Protein AF-A0A954IN68-F1 (afdb_monomer)

Structure (mmCIF, N/CA/C/O backbone):
data_AF-A0A954IN68-F1
#
_entry.id   AF-A0A954IN68-F1
#
loop_
_atom_site.group_PDB
_atom_site.id
_atom_site.type_symbol
_atom_site.label_atom_id
_atom_site.label_alt_id
_atom_site.label_comp_id
_atom_site.label_asym_id
_atom_site.label_entity_id
_atom_site.label_seq_id
_atom_site.pdbx_PDB_ins_code
_atom_site.Cartn_x
_atom_site.Cartn_y
_atom_site.Cartn_z
_atom_site.occupancy
_atom_site.B_iso_or_equiv
_atom_site.auth_seq_id
_atom_site.auth_comp_id
_atom_site.auth_asym_id
_atom_site.auth_atom_id
_atom_site.pdbx_PDB_model_num
ATOM 1 N N . MET A 1 1 ? 72.880 59.238 -56.830 1.00 49.41 1 MET A N 1
ATOM 2 C CA . MET A 1 1 ? 71.688 58.376 -56.980 1.00 49.41 1 MET A CA 1
ATOM 3 C C . MET A 1 1 ? 70.663 58.799 -55.934 1.00 49.41 1 MET A C 1
ATOM 5 O O . MET A 1 1 ? 71.084 58.993 -54.799 1.00 49.41 1 MET A O 1
ATOM 9 N N . PRO A 1 2 ? 69.398 59.046 -56.314 1.00 48.69 2 PRO A N 1
ATOM 10 C CA . PRO A 1 2 ? 68.380 59.654 -55.455 1.00 48.69 2 PRO A CA 1
ATOM 11 C C . PRO A 1 2 ? 67.402 58.641 -54.801 1.00 48.69 2 PRO A C 1
ATOM 13 O O . PRO A 1 2 ? 67.131 57.596 -55.377 1.00 48.69 2 PRO A O 1
ATOM 16 N N . THR A 1 3 ? 66.908 59.032 -53.611 1.00 50.28 3 THR A N 1
ATOM 17 C CA . THR A 1 3 ? 65.525 59.001 -53.044 1.00 50.28 3 THR A CA 1
ATOM 18 C C . THR A 1 3 ? 64.683 57.722 -52.853 1.00 50.28 3 THR A C 1
ATOM 20 O O . THR A 1 3 ? 64.378 57.059 -53.835 1.00 50.28 3 THR A O 1
ATOM 23 N N . HIS A 1 4 ? 64.125 57.623 -51.620 1.00 54.25 4 HIS A N 1
ATOM 24 C CA . HIS A 1 4 ? 62.759 57.174 -51.225 1.00 54.25 4 HI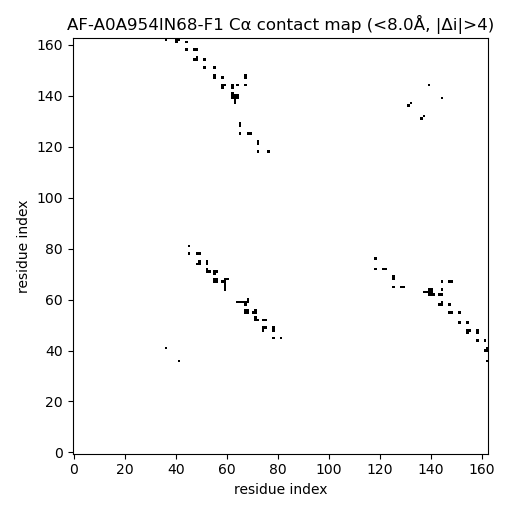S A CA 1
ATOM 25 C C . HIS A 1 4 ? 62.414 55.673 -51.462 1.00 54.25 4 HIS A C 1
ATOM 27 O O . HIS A 1 4 ? 62.896 55.078 -52.409 1.00 54.25 4 HIS A O 1
ATOM 33 N N . ASP A 1 5 ? 61.624 54.927 -50.681 1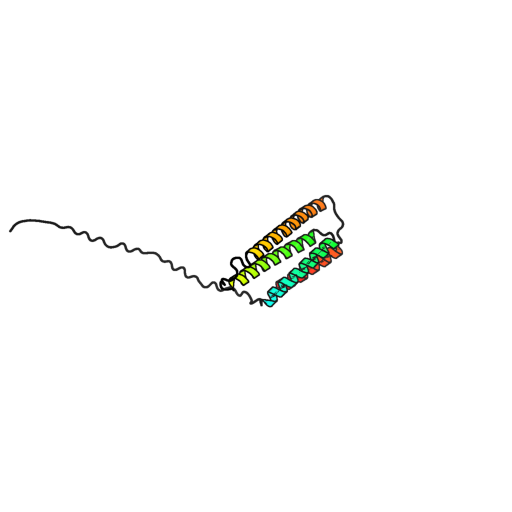.00 51.00 5 ASP A N 1
ATOM 34 C CA 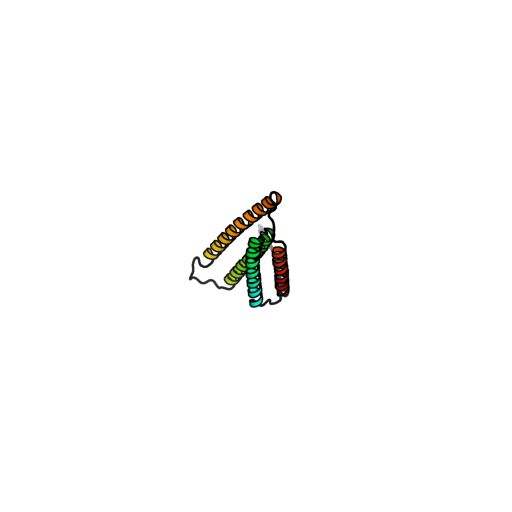. ASP A 1 5 ? 60.682 55.197 -49.591 1.00 51.00 5 ASP A CA 1
ATOM 35 C C . ASP A 1 5 ? 60.417 53.917 -48.765 1.00 51.00 5 ASP A C 1
ATOM 37 O O . ASP A 1 5 ? 60.750 52.801 -49.158 1.00 51.00 5 ASP A O 1
ATOM 41 N N . SER A 1 6 ? 59.800 54.126 -47.607 1.00 60.31 6 SER A N 1
ATOM 42 C CA . SER A 1 6 ? 59.321 53.185 -46.591 1.00 60.31 6 SER A CA 1
ATOM 43 C C . SER A 1 6 ? 58.234 52.192 -47.031 1.00 60.31 6 SER A C 1
ATOM 45 O O . SER A 1 6 ? 57.222 52.618 -47.578 1.00 60.31 6 SER A O 1
ATOM 47 N N . GLU A 1 7 ? 58.327 50.936 -46.575 1.00 54.41 7 GLU A N 1
ATOM 48 C CA . GLU A 1 7 ? 57.153 50.084 -46.326 1.00 54.41 7 GLU A CA 1
ATOM 49 C C . GLU A 1 7 ? 57.275 49.348 -44.983 1.00 54.41 7 GLU A C 1
ATOM 51 O O . GLU A 1 7 ? 58.172 48.541 -44.736 1.00 54.41 7 GLU A O 1
ATOM 56 N N . HIS A 1 8 ? 56.339 49.679 -44.094 1.00 56.22 8 HIS A N 1
ATOM 57 C CA . HIS A 1 8 ? 56.076 49.010 -42.831 1.00 56.22 8 HIS A CA 1
ATOM 58 C C . HIS A 1 8 ? 55.262 47.737 -43.085 1.00 56.22 8 HIS A C 1
ATOM 60 O O . HIS A 1 8 ? 54.133 47.815 -43.562 1.00 56.22 8 HIS A O 1
ATOM 66 N N . ALA A 1 9 ? 55.776 46.580 -42.668 1.00 53.75 9 ALA A N 1
ATOM 67 C CA . ALA A 1 9 ? 54.983 45.363 -42.515 1.00 53.75 9 ALA A CA 1
ATOM 68 C C . ALA A 1 9 ? 55.016 44.928 -41.044 1.00 53.75 9 ALA A C 1
ATOM 70 O O . ALA A 1 9 ? 55.939 44.259 -40.582 1.00 53.75 9 ALA A O 1
ATOM 71 N N . HIS A 1 10 ? 54.002 45.353 -40.289 1.00 52.19 10 HIS A N 1
ATOM 72 C CA . HIS A 1 10 ? 53.745 44.855 -38.943 1.00 52.19 10 HIS A CA 1
ATOM 73 C C . HIS A 1 10 ? 53.206 43.424 -39.036 1.00 52.19 10 HIS A C 1
ATOM 75 O O . HIS A 1 10 ? 52.079 43.191 -39.468 1.00 52.19 10 HIS A O 1
ATOM 81 N N . HIS A 1 11 ? 54.027 42.457 -38.636 1.00 51.69 11 HIS A N 1
ATOM 82 C CA . HIS A 1 11 ? 53.627 41.064 -38.517 1.00 51.69 11 HIS A CA 1
ATOM 83 C C . HIS A 1 11 ? 52.912 40.871 -37.171 1.00 51.69 11 HIS A C 1
ATOM 85 O O . HIS A 1 11 ? 53.528 40.966 -36.111 1.00 51.69 11 HIS A O 1
ATOM 91 N N . HIS A 1 12 ? 51.596 40.655 -37.207 1.00 59.50 12 HIS A N 1
ATOM 92 C CA . HIS A 1 12 ? 50.822 40.232 -36.041 1.00 59.50 12 HIS A CA 1
ATOM 93 C C . HIS A 1 12 ? 51.105 38.747 -35.754 1.00 59.50 12 HIS A C 1
ATOM 95 O O . HIS A 1 12 ? 50.787 37.919 -36.610 1.00 59.50 12 HIS A O 1
ATOM 101 N N . PRO A 1 13 ? 51.644 38.366 -34.581 1.00 54.34 13 PRO A N 1
ATOM 102 C CA . PRO A 1 13 ? 51.642 36.970 -34.176 1.00 54.34 13 PRO A CA 1
ATOM 103 C C . PRO A 1 13 ? 50.217 36.537 -33.809 1.00 54.34 13 PRO A C 1
ATOM 105 O O . PRO A 1 13 ? 49.467 37.262 -33.146 1.00 54.34 13 PRO A O 1
ATOM 108 N N . ALA A 1 14 ? 49.852 35.351 -34.289 1.00 56.59 14 ALA A N 1
ATOM 109 C CA . ALA A 1 14 ? 48.602 34.677 -33.989 1.00 56.59 14 ALA A CA 1
ATOM 110 C C . ALA A 1 14 ? 48.426 34.512 -32.472 1.00 56.59 14 ALA A C 1
ATOM 112 O O . ALA A 1 14 ? 49.359 34.157 -31.755 1.00 56.59 14 ALA A O 1
ATOM 113 N N . ARG A 1 15 ? 47.210 34.797 -31.998 1.00 51.03 15 ARG A N 1
ATOM 114 C CA . ARG A 1 15 ? 46.763 34.518 -30.632 1.00 51.03 15 ARG A CA 1
ATOM 115 C C . ARG A 1 15 ? 46.877 33.018 -30.370 1.00 51.03 15 ARG A C 1
ATOM 117 O O . ARG A 1 15 ? 46.192 32.243 -31.024 1.00 51.03 15 ARG A O 1
ATOM 124 N N . GLU A 1 16 ? 47.707 32.658 -29.402 1.00 55.72 16 GLU A N 1
ATOM 125 C CA . GLU A 1 16 ? 47.752 31.335 -28.791 1.00 55.72 16 GLU A CA 1
ATOM 126 C C . GLU A 1 16 ? 46.624 31.272 -27.751 1.00 55.72 16 GLU A C 1
ATOM 128 O O . GLU A 1 16 ? 46.684 31.842 -26.657 1.00 55.72 16 GLU A O 1
ATOM 133 N N . ASP A 1 17 ? 45.515 30.673 -28.159 1.00 53.44 17 ASP A N 1
ATOM 134 C CA . ASP A 1 17 ? 44.374 30.325 -27.337 1.00 53.44 17 ASP A CA 1
ATOM 135 C C . ASP A 1 17 ? 44.740 29.145 -26.431 1.00 53.44 17 ASP A C 1
ATOM 137 O O . ASP A 1 17 ? 44.497 27.981 -26.738 1.00 53.44 17 ASP A O 1
ATOM 141 N N . ASN A 1 18 ? 45.305 29.460 -25.262 1.00 51.47 18 ASN A N 1
ATOM 142 C CA . ASN A 1 18 ? 45.413 28.519 -24.149 1.00 51.47 18 ASN A CA 1
ATOM 143 C C . ASN A 1 18 ? 44.014 28.205 -23.595 1.00 51.47 18 ASN A C 1
ATOM 145 O O . ASN A 1 18 ? 43.608 28.665 -22.525 1.00 51.47 18 ASN A O 1
ATOM 149 N N . ASN A 1 19 ? 43.271 27.396 -24.347 1.00 55.25 19 ASN A N 1
ATOM 150 C CA . ASN A 1 19 ? 42.102 26.688 -23.872 1.00 55.25 19 ASN A CA 1
ATOM 151 C C . ASN A 1 19 ? 42.570 25.690 -22.813 1.00 55.25 19 ASN A C 1
ATOM 153 O O . ASN A 1 19 ? 43.100 24.619 -23.108 1.00 55.25 19 ASN A O 1
ATOM 157 N N . LEU A 1 20 ? 42.361 26.083 -21.557 1.00 54.62 20 LEU A N 1
ATOM 158 C CA . LEU A 1 20 ? 42.294 25.221 -20.386 1.00 54.62 20 LEU A CA 1
ATOM 159 C C . LEU A 1 20 ? 41.261 24.109 -20.630 1.00 54.62 20 LEU A C 1
ATOM 161 O O . LEU A 1 20 ? 40.134 24.163 -20.145 1.00 54.62 20 LEU A O 1
ATOM 165 N N . HIS A 1 21 ? 41.642 23.070 -21.367 1.00 53.28 21 HIS A N 1
ATOM 166 C CA . HIS A 1 21 ? 40.964 21.786 -21.302 1.00 53.28 21 HIS A CA 1
ATOM 167 C C . HIS A 1 21 ? 41.407 21.097 -20.017 1.00 53.28 21 HIS A C 1
ATOM 169 O O . HIS A 1 21 ? 42.286 20.237 -19.986 1.00 53.28 21 HIS A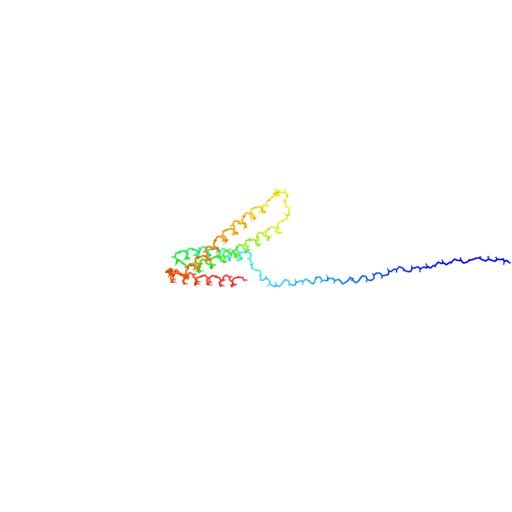 O 1
ATOM 175 N N . LEU A 1 22 ? 40.758 21.517 -18.931 1.00 51.84 22 LEU A N 1
ATOM 176 C CA . LEU A 1 22 ? 40.592 20.706 -17.743 1.00 51.84 22 LEU A CA 1
ATOM 177 C C . LEU A 1 22 ? 39.877 19.429 -18.194 1.00 51.84 22 LEU A C 1
ATOM 179 O O . LEU A 1 22 ? 38.657 19.398 -18.342 1.00 51.84 22 LEU A O 1
ATOM 183 N N . GLY A 1 23 ? 40.661 18.397 -18.502 1.00 45.41 23 GLY A N 1
ATOM 184 C CA . GLY A 1 23 ? 40.147 17.072 -18.791 1.00 45.41 23 GLY A CA 1
ATOM 185 C C . GLY A 1 23 ? 39.308 16.625 -17.606 1.00 45.41 23 GLY A C 1
ATOM 186 O O . GLY A 1 23 ? 39.837 16.301 -16.543 1.00 45.41 23 GLY A O 1
ATOM 187 N N . HIS A 1 24 ? 37.989 16.636 -17.777 1.00 51.47 24 HIS A N 1
ATOM 188 C CA . HIS A 1 24 ? 37.077 15.956 -16.879 1.00 51.47 24 HIS A CA 1
ATOM 189 C C . HIS A 1 24 ? 37.279 14.455 -17.068 1.00 51.47 24 HIS A C 1
ATOM 191 O O . HIS A 1 24 ? 36.579 13.782 -17.821 1.00 51.47 24 HIS A O 1
ATOM 197 N N . SER A 1 25 ? 38.293 13.935 -16.383 1.00 42.47 25 SER A N 1
ATOM 198 C CA . SER A 1 25 ? 38.444 12.520 -16.107 1.00 42.47 25 SER A CA 1
ATOM 199 C C . SER A 1 25 ? 37.223 12.105 -15.299 1.00 42.47 25 SER A C 1
ATOM 201 O O . SER A 1 25 ? 37.159 12.333 -14.090 1.00 42.47 25 SER A O 1
ATOM 203 N N . HIS A 1 26 ? 36.229 11.519 -15.963 1.00 50.00 26 HIS A N 1
ATOM 204 C CA . HIS A 1 26 ? 35.228 10.726 -15.274 1.00 50.00 26 HIS A CA 1
ATOM 205 C C . HIS A 1 26 ? 35.976 9.561 -14.634 1.00 50.00 26 HIS A C 1
ATOM 207 O O . HIS A 1 26 ? 36.264 8.552 -15.278 1.00 50.00 26 HIS A O 1
ATOM 213 N N . ALA A 1 27 ? 36.359 9.738 -13.369 1.00 45.22 27 ALA A N 1
ATOM 214 C CA . ALA 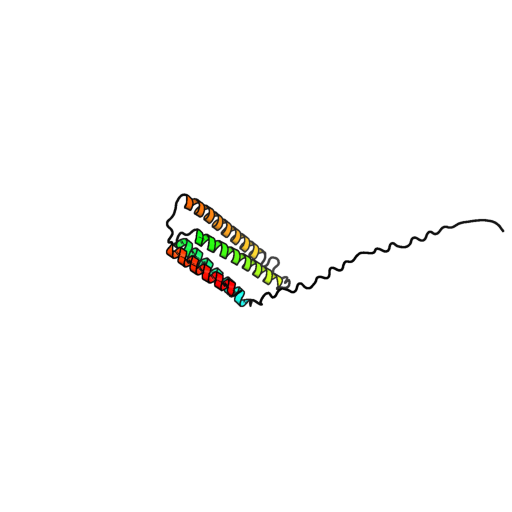A 1 27 ? 36.730 8.628 -12.520 1.00 45.22 27 ALA A CA 1
ATOM 215 C C . ALA A 1 27 ? 35.620 7.581 -12.685 1.00 45.22 27 ALA A C 1
ATOM 217 O O . ALA A 1 27 ? 34.445 7.953 -12.570 1.00 45.22 27 ALA A O 1
ATOM 218 N N . PRO A 1 28 ? 35.942 6.311 -12.990 1.00 48.03 28 PRO A N 1
ATOM 219 C CA . PRO A 1 28 ? 34.943 5.271 -12.905 1.00 48.03 28 PRO A CA 1
ATOM 220 C C . PRO A 1 28 ? 34.472 5.325 -11.461 1.00 48.03 28 PRO A C 1
ATOM 222 O O . PRO A 1 28 ? 35.231 5.027 -10.536 1.00 48.03 28 PRO A O 1
ATOM 225 N N . THR A 1 29 ? 33.244 5.799 -11.260 1.00 46.00 29 THR A N 1
ATOM 226 C CA . THR A 1 29 ? 32.527 5.569 -10.022 1.00 46.00 29 THR A CA 1
ATOM 227 C C . THR A 1 29 ? 32.630 4.071 -9.835 1.00 46.00 29 THR A C 1
ATOM 229 O O . THR A 1 29 ? 32.035 3.319 -10.610 1.00 46.00 29 THR A O 1
ATOM 232 N N . ARG A 1 30 ? 33.475 3.634 -8.892 1.00 44.81 30 ARG A N 1
ATOM 233 C CA . ARG A 1 30 ? 33.392 2.294 -8.331 1.00 44.81 30 ARG A CA 1
ATOM 234 C C . ARG A 1 30 ? 31.931 2.181 -7.952 1.00 44.81 30 ARG A C 1
ATOM 236 O O . ARG A 1 30 ? 31.510 2.837 -7.002 1.00 44.81 30 ARG A O 1
ATOM 243 N N . GLY A 1 31 ? 31.161 1.487 -8.793 1.00 44.72 31 GLY A N 1
ATOM 244 C CA . GLY A 1 31 ? 29.817 1.072 -8.466 1.00 44.72 31 GLY A CA 1
ATOM 245 C C . GLY A 1 31 ? 30.000 0.363 -7.150 1.00 44.72 31 GLY A C 1
ATOM 246 O O . GLY A 1 31 ? 30.650 -0.682 -7.111 1.00 44.72 31 GLY A O 1
ATOM 247 N N . GLY A 1 32 ? 29.602 1.047 -6.074 1.00 41.78 32 GLY A N 1
ATOM 248 C CA . GLY A 1 32 ? 29.611 0.470 -4.750 1.00 41.78 32 GLY A CA 1
ATOM 249 C C . GLY A 1 32 ? 28.945 -0.876 -4.895 1.00 41.78 32 GLY A C 1
ATOM 250 O O . GLY A 1 32 ? 27.963 -0.967 -5.624 1.00 41.78 32 GLY A O 1
ATOM 251 N N . ASP A 1 33 ? 29.579 -1.876 -4.307 1.00 45.66 33 ASP A N 1
ATOM 252 C CA . ASP A 1 33 ? 29.158 -3.258 -4.164 1.00 45.66 33 ASP A CA 1
ATOM 253 C C . ASP A 1 33 ? 27.641 -3.341 -3.903 1.00 45.66 33 ASP A C 1
ATOM 255 O O . ASP A 1 33 ? 27.170 -3.439 -2.771 1.00 45.66 33 ASP A O 1
ATOM 259 N N . VAL A 1 34 ? 26.843 -3.205 -4.966 1.00 51.78 34 VAL A N 1
ATOM 260 C CA . VAL A 1 34 ? 25.439 -3.560 -4.970 1.00 51.78 34 VAL A CA 1
ATOM 261 C C . VAL A 1 34 ? 25.566 -5.057 -4.996 1.00 51.78 34 VAL A C 1
ATOM 263 O O . VAL A 1 34 ? 25.782 -5.621 -6.068 1.00 51.78 34 VAL A O 1
ATOM 266 N N . ARG A 1 35 ? 25.564 -5.668 -3.800 1.00 54.38 35 ARG A N 1
ATOM 267 C CA . ARG A 1 35 ? 25.397 -7.113 -3.608 1.00 54.38 35 ARG A CA 1
ATOM 268 C C . ARG A 1 35 ? 24.525 -7.574 -4.765 1.00 54.38 35 ARG A C 1
ATOM 270 O O . ARG A 1 35 ? 23.462 -6.987 -4.943 1.00 54.38 35 ARG A O 1
ATOM 277 N N . ASP A 1 36 ? 24.991 -8.504 -5.595 1.00 53.62 36 ASP A N 1
ATOM 278 C CA . ASP A 1 36 ? 24.201 -9.046 -6.703 1.00 53.62 36 ASP A CA 1
ATOM 279 C C . ASP A 1 36 ? 22.954 -9.715 -6.095 1.00 53.62 36 ASP A C 1
ATOM 281 O O . ASP A 1 36 ? 22.911 -10.921 -5.832 1.00 53.62 36 ASP A O 1
ATOM 285 N N . ILE A 1 37 ? 21.936 -8.911 -5.774 1.00 58.25 37 ILE A N 1
ATOM 286 C CA . ILE A 1 37 ? 20.635 -9.376 -5.338 1.00 58.25 37 ILE A CA 1
ATOM 287 C C . ILE A 1 37 ? 20.071 -9.982 -6.606 1.00 58.25 37 ILE A C 1
ATOM 289 O O . ILE A 1 37 ? 19.607 -9.274 -7.495 1.00 58.25 37 ILE A O 1
ATOM 293 N N . SER A 1 38 ? 20.202 -11.305 -6.714 1.00 68.56 38 SER A N 1
ATOM 294 C CA . SER A 1 38 ? 19.713 -12.075 -7.853 1.00 68.56 38 SER A CA 1
ATOM 295 C C . SER A 1 38 ? 18.336 -11.559 -8.276 1.00 68.56 38 SER A C 1
ATOM 297 O O . SER A 1 38 ? 17.465 -11.415 -7.413 1.00 68.56 38 SER A O 1
ATOM 299 N N . ASP A 1 39 ? 18.116 -11.327 -9.572 1.00 66.81 39 ASP A N 1
ATOM 300 C CA . ASP A 1 39 ? 16.831 -10.843 -10.109 1.00 66.81 39 ASP A CA 1
ATOM 301 C C . ASP A 1 39 ? 15.632 -11.669 -9.584 1.00 66.81 39 ASP A C 1
ATOM 303 O O . ASP A 1 39 ? 14.536 -11.147 -9.384 1.00 66.81 39 ASP A O 1
ATOM 307 N N . ALA A 1 40 ? 15.862 -12.953 -9.281 1.00 71.00 40 ALA A N 1
ATOM 308 C CA . ALA A 1 40 ? 14.904 -13.854 -8.646 1.00 71.00 40 ALA A CA 1
ATOM 309 C C . ALA A 1 40 ? 14.520 -13.460 -7.203 1.00 71.00 40 ALA A C 1
ATOM 311 O O . ALA A 1 40 ? 13.347 -13.549 -6.851 1.00 71.00 40 ALA A O 1
ATOM 312 N N . ARG A 1 41 ? 15.467 -13.010 -6.366 1.00 69.50 41 ARG A N 1
ATOM 313 C CA . ARG A 1 41 ? 15.185 -12.510 -5.003 1.00 69.50 41 ARG A CA 1
ATOM 314 C C . ARG A 1 41 ? 14.414 -11.200 -5.027 1.00 69.50 41 ARG A C 1
ATOM 316 O O . ARG A 1 41 ? 13.491 -11.046 -4.236 1.00 69.50 41 ARG A O 1
ATOM 323 N N . LEU A 1 42 ? 14.735 -10.305 -5.961 1.00 68.62 42 LEU A N 1
ATOM 324 C CA . LEU A 1 42 ? 13.977 -9.066 -6.152 1.00 68.62 42 LEU A CA 1
ATOM 325 C C . LEU A 1 42 ? 12.527 -9.361 -6.561 1.00 68.62 42 LEU A C 1
ATOM 327 O O . LEU A 1 42 ? 11.601 -8.793 -5.993 1.00 68.62 42 LEU A O 1
ATOM 331 N N . LEU A 1 43 ? 12.314 -10.293 -7.497 1.00 72.88 43 LEU A N 1
ATOM 332 C CA . LEU A 1 43 ? 10.970 -10.733 -7.890 1.00 72.88 43 LEU A CA 1
ATOM 333 C C . LEU A 1 43 ? 10.199 -11.378 -6.734 1.00 72.88 43 LEU A C 1
ATOM 335 O O . LEU A 1 43 ? 9.021 -11.078 -6.549 1.00 72.88 43 LEU A O 1
ATOM 339 N N . TRP A 1 44 ? 10.857 -12.235 -5.949 1.00 75.38 44 TRP A N 1
ATOM 340 C CA . TRP A 1 44 ? 10.247 -12.844 -4.768 1.00 75.38 44 TRP A CA 1
ATOM 341 C C . TRP A 1 44 ? 9.871 -11.810 -3.709 1.00 75.38 44 TRP A C 1
ATOM 343 O O . TRP A 1 44 ? 8.758 -11.869 -3.201 1.00 75.38 44 TRP A O 1
ATOM 353 N N . SER A 1 45 ? 10.747 -10.844 -3.427 1.00 70.12 45 SER A N 1
ATOM 354 C CA . SER A 1 45 ? 10.476 -9.727 -2.514 1.00 70.12 45 SER A CA 1
ATOM 355 C C . SER A 1 45 ? 9.253 -8.915 -2.955 1.00 70.12 45 SER A C 1
ATOM 357 O O . SER A 1 45 ? 8.351 -8.682 -2.153 1.00 70.12 45 SER A O 1
ATOM 359 N N . VAL A 1 46 ? 9.169 -8.559 -4.242 1.00 72.69 46 VAL A N 1
ATOM 360 C CA . VAL A 1 46 ? 8.020 -7.820 -4.792 1.00 72.69 46 VAL A CA 1
ATOM 361 C C . VAL A 1 46 ? 6.729 -8.624 -4.655 1.00 72.69 46 VAL A C 1
ATOM 363 O O . VAL A 1 46 ? 5.720 -8.089 -4.205 1.00 72.69 46 VAL A O 1
ATOM 366 N N . LEU A 1 47 ? 6.746 -9.913 -5.010 1.00 79.88 47 LEU A N 1
ATOM 367 C CA . LEU A 1 47 ? 5.570 -10.777 -4.884 1.00 79.88 47 LEU A CA 1
ATOM 368 C C . LEU A 1 47 ? 5.118 -10.922 -3.429 1.00 79.88 47 LEU A C 1
ATOM 370 O O . LEU A 1 47 ? 3.919 -10.856 -3.160 1.00 79.88 47 LEU A O 1
ATOM 374 N N . LEU A 1 48 ? 6.059 -11.095 -2.499 1.00 79.88 48 LEU A N 1
ATOM 375 C CA . LEU A 1 48 ? 5.757 -11.249 -1.078 1.00 79.88 48 LEU A CA 1
ATOM 376 C C . LEU A 1 48 ? 5.118 -9.976 -0.508 1.00 79.88 48 LEU A C 1
ATOM 378 O O . LEU A 1 48 ? 4.053 -10.058 0.105 1.00 79.88 48 LEU A O 1
ATOM 382 N N . ASN A 1 49 ? 5.697 -8.806 -0.800 1.00 81.25 49 ASN A N 1
ATOM 383 C CA . ASN A 1 49 ? 5.131 -7.517 -0.397 1.00 81.25 49 ASN A CA 1
ATOM 384 C C . ASN A 1 49 ? 3.757 -7.277 -1.032 1.00 81.25 49 ASN A C 1
ATOM 386 O O . ASN A 1 49 ? 2.858 -6.744 -0.381 1.00 81.25 49 ASN A O 1
ATOM 390 N N . GLN A 1 50 ? 3.543 -7.721 -2.273 1.00 81.19 50 GLN A N 1
ATOM 391 C CA . GLN A 1 50 ? 2.247 -7.569 -2.928 1.00 81.19 50 GLN A CA 1
ATOM 392 C C . GLN A 1 50 ? 1.160 -8.437 -2.281 1.00 81.19 50 GLN A C 1
ATOM 394 O O . GLN A 1 50 ? 0.036 -7.972 -2.088 1.00 81.19 50 GLN A O 1
ATOM 399 N N . VAL A 1 51 ? 1.483 -9.681 -1.916 1.00 85.62 51 VAL A N 1
ATOM 400 C CA . VAL A 1 51 ? 0.564 -10.569 -1.187 1.00 85.62 51 VAL A CA 1
ATOM 401 C C . VAL A 1 51 ? 0.252 -9.999 0.195 1.00 85.62 51 VAL A C 1
ATOM 403 O O . VAL A 1 51 ? -0.917 -9.960 0.586 1.00 85.62 51 VAL A O 1
ATOM 406 N N . LEU A 1 52 ? 1.271 -9.506 0.904 1.00 83.88 52 LEU A N 1
ATOM 407 C CA . LEU A 1 52 ? 1.098 -8.860 2.202 1.00 83.88 52 LEU A CA 1
ATOM 408 C C . LEU A 1 52 ? 0.160 -7.653 2.102 1.00 83.88 52 LEU A C 1
ATOM 410 O O . LEU A 1 52 ? -0.799 -7.562 2.863 1.00 83.88 52 LEU A O 1
ATOM 414 N N . THR A 1 53 ? 0.385 -6.786 1.114 1.00 85.88 53 THR A N 1
ATOM 415 C CA . THR A 1 53 ? -0.444 -5.605 0.843 1.00 85.88 53 THR A CA 1
ATOM 416 C C . THR A 1 53 ? -1.917 -5.981 0.686 1.00 85.88 53 THR A C 1
ATOM 418 O O . THR A 1 53 ? -2.785 -5.390 1.326 1.00 85.88 53 THR A O 1
ATOM 421 N N . VAL A 1 54 ? -2.225 -7.010 -0.114 1.00 86.75 54 VAL A N 1
ATOM 422 C CA . VAL A 1 54 ? -3.607 -7.490 -0.289 1.00 86.75 54 VAL A CA 1
ATOM 423 C C . VAL A 1 54 ? -4.180 -8.011 1.032 1.00 86.75 54 VAL A C 1
ATOM 425 O O . VAL A 1 54 ? -5.318 -7.690 1.378 1.00 86.75 54 VAL A O 1
ATOM 428 N N . GLY A 1 55 ? -3.388 -8.765 1.799 1.00 87.94 55 GLY A N 1
ATOM 429 C CA . GLY A 1 55 ? -3.774 -9.237 3.129 1.00 87.94 55 GLY A CA 1
ATOM 430 C C . GLY A 1 55 ? -4.105 -8.093 4.092 1.00 87.94 55 GLY A C 1
ATOM 431 O O . GLY A 1 55 ? -5.117 -8.158 4.789 1.00 87.94 55 GLY A O 1
ATOM 432 N N . GLN A 1 56 ? -3.314 -7.018 4.089 1.00 89.19 56 GLN A N 1
ATOM 433 C CA . GLN A 1 56 ? -3.545 -5.841 4.927 1.00 89.19 56 GLN A CA 1
ATOM 434 C C . GLN A 1 56 ? -4.781 -5.044 4.510 1.00 89.19 56 GLN A C 1
ATOM 436 O O . GLN A 1 56 ? -5.513 -4.585 5.385 1.00 89.19 56 GLN A O 1
ATOM 441 N N . VAL A 1 57 ? -5.069 -4.929 3.208 1.00 87.69 57 VAL A N 1
ATOM 442 C CA . VAL A 1 57 ? -6.326 -4.325 2.732 1.00 87.69 57 VAL A CA 1
ATOM 443 C C . VAL A 1 57 ? -7.521 -5.094 3.298 1.00 87.69 57 VAL A C 1
ATOM 445 O O . VAL A 1 57 ? -8.418 -4.497 3.894 1.00 87.69 57 VAL A O 1
ATOM 448 N N . VAL A 1 58 ? -7.515 -6.426 3.176 1.00 87.31 58 VAL A N 1
ATOM 449 C CA . VAL A 1 58 ? -8.592 -7.282 3.700 1.00 87.31 58 VAL A CA 1
ATOM 450 C C . VAL A 1 58 ? -8.688 -7.170 5.223 1.00 87.31 58 VAL A C 1
ATOM 452 O O . VAL A 1 58 ? -9.774 -6.942 5.754 1.00 87.31 58 VAL A O 1
ATOM 455 N N . ALA A 1 59 ? -7.565 -7.268 5.937 1.00 87.75 59 ALA A N 1
ATOM 456 C CA . ALA A 1 59 ? -7.527 -7.150 7.392 1.00 87.75 59 ALA A CA 1
ATOM 457 C C . ALA A 1 59 ? -7.978 -5.766 7.877 1.00 87.75 59 ALA A C 1
ATOM 459 O O . ALA A 1 59 ? -8.650 -5.663 8.902 1.00 87.75 59 ALA A O 1
ATOM 460 N N . GLY A 1 60 ? -7.650 -4.699 7.154 1.00 87.81 60 GLY A N 1
ATOM 461 C CA . GLY A 1 60 ? -8.064 -3.344 7.489 1.00 87.81 60 GLY A CA 1
ATOM 462 C C . GLY A 1 60 ? -9.559 -3.115 7.265 1.00 87.81 60 GLY A C 1
ATOM 463 O O . GLY A 1 60 ? -10.201 -2.520 8.128 1.00 87.81 60 GLY A O 1
ATOM 464 N N . PHE A 1 61 ? -10.150 -3.671 6.200 1.00 87.25 61 PHE A N 1
ATOM 465 C CA . PHE A 1 61 ? -11.608 -3.655 6.028 1.00 87.25 61 PHE A CA 1
ATOM 466 C C . PHE A 1 61 ? -12.321 -4.477 7.107 1.00 87.25 61 PHE A C 1
ATOM 468 O O . PHE A 1 61 ? -13.280 -3.990 7.700 1.00 87.25 61 PHE A O 1
ATOM 475 N N . LEU A 1 62 ? -11.834 -5.686 7.408 1.00 87.19 62 LEU A N 1
ATOM 476 C CA . LEU A 1 62 ? -12.429 -6.561 8.425 1.00 87.19 62 LEU A CA 1
ATOM 477 C C . LEU A 1 62 ? -12.299 -5.999 9.846 1.00 87.19 62 LEU A C 1
ATOM 479 O O . LEU A 1 62 ? -13.226 -6.116 10.639 1.00 87.19 62 LEU A O 1
ATOM 483 N N . SER A 1 63 ? -11.161 -5.388 10.179 1.00 86.44 63 SER A N 1
ATOM 484 C CA . SER A 1 63 ? -10.940 -4.761 11.490 1.00 86.44 63 SER A CA 1
ATOM 485 C C . SER A 1 63 ? -11.553 -3.366 11.609 1.00 86.44 63 SER A C 1
ATOM 487 O O . SER A 1 63 ? -11.596 -2.818 12.711 1.00 86.44 63 SER A O 1
ATOM 489 N N . GLY A 1 64 ? -11.981 -2.776 10.487 1.00 84.94 64 GLY A N 1
ATOM 490 C CA . GLY A 1 64 ? -12.378 -1.377 10.395 1.00 84.94 64 GLY A CA 1
ATOM 491 C C . GLY A 1 64 ? -11.219 -0.404 10.633 1.00 84.94 64 GLY A C 1
ATOM 492 O O . GLY A 1 64 ? -11.474 0.733 11.020 1.00 84.94 64 GLY A O 1
ATOM 493 N N . SER A 1 65 ? -9.960 -0.820 10.466 1.00 88.31 65 SER A N 1
ATOM 494 C CA . SER A 1 65 ? -8.778 -0.009 10.778 1.00 88.31 65 SER A CA 1
ATOM 495 C C . SER A 1 65 ? -8.297 0.802 9.575 1.00 88.31 65 SER A C 1
ATOM 497 O O . SER A 1 65 ? -7.709 0.270 8.632 1.00 88.31 65 SER A O 1
ATOM 499 N N . VAL A 1 66 ? -8.466 2.124 9.658 1.00 88.75 66 VAL A N 1
ATOM 500 C CA . VAL A 1 66 ? -7.915 3.076 8.675 1.00 88.75 66 VAL A CA 1
ATOM 501 C C . VAL A 1 66 ? -6.380 3.047 8.681 1.00 88.75 66 VAL A C 1
ATOM 503 O O . VAL A 1 66 ? -5.760 3.256 7.645 1.00 88.75 66 VAL A O 1
ATOM 506 N N . ALA A 1 67 ? -5.762 2.718 9.822 1.00 89.31 67 ALA A N 1
ATOM 507 C CA . ALA A 1 67 ? -4.310 2.597 9.937 1.00 89.31 67 ALA A CA 1
ATOM 508 C C . ALA A 1 67 ? -3.755 1.431 9.101 1.00 89.31 67 ALA A C 1
ATOM 510 O O . ALA A 1 67 ? -2.778 1.613 8.385 1.00 89.31 67 ALA A O 1
ATOM 511 N N . LEU A 1 68 ? -4.415 0.264 9.121 1.00 88.50 68 LEU A N 1
ATOM 512 C CA . LEU A 1 68 ? -4.026 -0.876 8.276 1.00 88.50 68 LEU A CA 1
ATOM 513 C C . LEU A 1 68 ? -4.233 -0.591 6.787 1.00 88.50 68 LEU A C 1
ATOM 515 O O . LEU A 1 68 ? -3.409 -0.980 5.966 1.00 88.50 68 LEU A O 1
ATOM 519 N N . LEU A 1 69 ? -5.314 0.116 6.439 1.00 89.44 69 LEU A N 1
ATOM 520 C CA . LEU A 1 69 ? -5.523 0.592 5.071 1.00 89.44 69 LEU A CA 1
ATOM 521 C C . LEU A 1 69 ? -4.412 1.559 4.633 1.00 89.44 69 LEU A C 1
ATOM 523 O O . LEU A 1 69 ? -4.017 1.529 3.471 1.00 89.44 69 LEU A O 1
ATOM 527 N N . SER A 1 70 ? -3.907 2.401 5.543 1.00 90.50 70 SER A N 1
ATOM 528 C CA . SER A 1 70 ? -2.820 3.348 5.257 1.00 90.50 70 SER A CA 1
ATOM 529 C C . SER A 1 70 ? -1.503 2.643 4.991 1.00 90.50 70 SER A C 1
ATOM 531 O O . SER A 1 70 ? -0.801 3.009 4.052 1.00 90.50 70 SER A O 1
ATOM 533 N N . ASP A 1 71 ? -1.192 1.635 5.800 1.00 89.75 71 ASP A N 1
ATOM 534 C CA . ASP A 1 71 ? 0.018 0.831 5.654 1.00 89.75 71 ASP A CA 1
ATOM 535 C C . ASP A 1 71 ? 0.004 0.063 4.322 1.00 89.75 71 ASP A C 1
ATOM 537 O O . ASP A 1 71 ? 0.927 0.162 3.512 1.00 89.75 71 ASP A O 1
ATOM 541 N N . ALA A 1 72 ? -1.135 -0.564 4.005 1.00 89.06 72 ALA A N 1
ATOM 542 C CA . ALA A 1 72 ? -1.339 -1.230 2.724 1.00 89.06 72 ALA A CA 1
ATOM 543 C C . ALA A 1 72 ? -1.217 -0.267 1.528 1.00 89.06 72 ALA A C 1
ATOM 545 O O . ALA A 1 72 ? -0.630 -0.610 0.502 1.00 89.06 72 ALA A O 1
ATOM 546 N N . ALA A 1 73 ? -1.766 0.948 1.637 1.00 87.81 73 ALA A N 1
ATOM 547 C CA . ALA A 1 73 ? -1.693 1.942 0.569 1.00 87.81 73 ALA A CA 1
ATOM 548 C C . ALA A 1 73 ? -0.249 2.399 0.294 1.00 87.81 73 ALA A C 1
ATOM 550 O O . ALA A 1 73 ? 0.116 2.589 -0.869 1.00 87.81 73 ALA A O 1
ATOM 551 N N . HIS A 1 74 ? 0.578 2.545 1.334 1.00 86.69 74 HIS A N 1
ATOM 552 C CA . HIS A 1 74 ? 1.991 2.889 1.179 1.00 86.69 74 HIS A CA 1
ATOM 553 C C . HIS A 1 74 ? 2.786 1.748 0.528 1.00 86.69 74 HIS A C 1
ATOM 555 O O . HIS A 1 74 ? 3.428 1.974 -0.499 1.00 86.69 74 HIS A O 1
ATOM 561 N N . ASN A 1 75 ? 2.634 0.512 1.022 1.00 84.25 75 ASN A N 1
ATOM 562 C CA . ASN A 1 75 ? 3.296 -0.668 0.449 1.00 84.25 75 ASN A CA 1
ATOM 563 C C . ASN A 1 75 ? 2.912 -0.899 -1.023 1.00 84.25 75 ASN A C 1
ATOM 565 O O . ASN A 1 75 ? 3.750 -1.256 -1.856 1.00 84.25 75 ASN A O 1
ATOM 569 N N . PHE A 1 76 ? 1.659 -0.614 -1.387 1.00 83.25 76 PHE A N 1
ATOM 570 C CA . PHE A 1 76 ? 1.217 -0.640 -2.778 1.00 83.25 76 PHE A CA 1
ATOM 571 C C . PHE A 1 76 ? 1.889 0.440 -3.642 1.00 83.25 76 PHE A C 1
ATOM 573 O O . PHE A 1 76 ? 2.227 0.193 -4.804 1.00 83.25 76 PHE A O 1
ATOM 580 N N . ASN A 1 77 ? 2.076 1.649 -3.108 1.00 85.31 77 ASN A N 1
ATOM 581 C CA . ASN A 1 77 ? 2.753 2.730 -3.821 1.00 85.31 77 ASN A CA 1
ATOM 582 C C . ASN A 1 77 ? 4.215 2.372 -4.125 1.00 85.31 77 ASN A C 1
ATOM 584 O O . ASN A 1 77 ? 4.680 2.556 -5.252 1.00 85.31 77 ASN A O 1
ATOM 588 N N . ASP A 1 78 ? 4.911 1.790 -3.154 1.00 81.31 78 ASP A N 1
ATOM 589 C CA . ASP A 1 78 ? 6.305 1.375 -3.309 1.00 81.31 78 ASP A CA 1
ATOM 590 C C . ASP A 1 78 ? 6.446 0.232 -4.323 1.00 81.31 78 ASP A C 1
ATOM 592 O O . ASP A 1 78 ? 7.330 0.258 -5.187 1.00 81.31 78 ASP A O 1
ATOM 596 N N . ALA A 1 79 ? 5.514 -0.726 -4.315 1.00 75.81 79 ALA A N 1
ATOM 597 C CA . ALA A 1 79 ? 5.452 -1.771 -5.332 1.00 75.81 79 ALA A CA 1
ATOM 598 C C . ALA A 1 79 ? 5.237 -1.203 -6.750 1.00 75.81 79 ALA A C 1
ATOM 600 O O . ALA A 1 79 ? 5.857 -1.674 -7.709 1.00 75.81 79 ALA A O 1
ATOM 601 N N . ASN A 1 80 ? 4.425 -0.149 -6.902 1.00 78.12 80 ASN A N 1
ATOM 602 C CA . ASN A 1 80 ? 4.273 0.548 -8.182 1.00 78.12 80 ASN A CA 1
ATOM 603 C C . ASN A 1 80 ? 5.558 1.258 -8.619 1.00 78.12 80 ASN A C 1
ATOM 605 O O . ASN A 1 80 ? 5.913 1.197 -9.798 1.00 78.12 80 ASN A O 1
ATOM 609 N N . ALA A 1 81 ? 6.287 1.892 -7.697 1.00 78.94 81 ALA A N 1
ATOM 610 C CA . ALA A 1 81 ? 7.582 2.494 -8.007 1.00 78.94 81 ALA A CA 1
ATOM 611 C C . ALA A 1 81 ? 8.581 1.437 -8.516 1.00 78.94 81 ALA A C 1
ATOM 613 O O . ALA A 1 81 ? 9.266 1.653 -9.521 1.00 78.94 81 ALA A O 1
ATOM 614 N N . LEU A 1 82 ? 8.603 0.255 -7.889 1.00 71.62 82 LEU A N 1
ATOM 615 C CA . LEU A 1 82 ? 9.408 -0.885 -8.336 1.00 71.62 82 LEU A CA 1
ATOM 616 C C . LEU A 1 82 ? 8.965 -1.419 -9.704 1.00 71.62 82 LEU A C 1
ATOM 618 O O . LEU A 1 82 ? 9.821 -1.736 -10.535 1.00 71.62 82 LEU A O 1
ATOM 622 N N . LEU A 1 83 ? 7.658 -1.477 -9.973 1.00 71.00 83 LEU A N 1
ATOM 623 C CA . LEU A 1 83 ? 7.116 -1.866 -11.276 1.00 71.00 83 LEU A CA 1
ATOM 624 C C . LEU A 1 83 ? 7.557 -0.894 -12.378 1.00 71.00 83 LEU A C 1
ATOM 626 O O . LEU A 1 83 ? 8.029 -1.336 -13.427 1.00 71.00 83 LEU A O 1
ATOM 630 N N . ILE A 1 84 ? 7.473 0.416 -12.131 1.00 71.00 84 ILE A N 1
ATOM 631 C CA . ILE A 1 84 ? 7.950 1.450 -13.061 1.00 71.00 84 ILE A CA 1
ATOM 632 C C . ILE A 1 84 ? 9.457 1.289 -13.292 1.00 71.00 84 ILE A C 1
ATOM 634 O O . ILE A 1 84 ? 9.905 1.249 -14.437 1.00 71.00 84 ILE A O 1
ATOM 638 N N . ALA A 1 85 ? 10.248 1.103 -12.232 1.00 68.56 85 ALA A N 1
ATOM 639 C CA . ALA A 1 85 ? 11.687 0.870 -12.348 1.00 68.56 85 ALA A CA 1
ATOM 640 C C . ALA A 1 85 ? 12.020 -0.425 -13.117 1.00 68.56 85 ALA A C 1
ATOM 642 O O . ALA A 1 85 ? 13.019 -0.492 -13.840 1.00 68.56 85 ALA A O 1
ATOM 643 N N . TYR A 1 86 ? 11.206 -1.475 -12.978 1.00 67.62 86 TYR A N 1
ATOM 644 C CA . TYR A 1 86 ? 11.334 -2.710 -13.752 1.00 67.62 86 TYR A CA 1
ATOM 645 C C . TYR A 1 86 ? 11.019 -2.484 -15.236 1.00 67.62 86 TYR A C 1
ATOM 647 O O . TYR A 1 86 ? 11.800 -2.908 -16.090 1.00 67.62 86 TYR A O 1
ATOM 655 N N . ILE A 1 87 ? 9.927 -1.781 -15.555 1.00 69.25 87 ILE A N 1
ATOM 656 C CA . ILE A 1 87 ? 9.561 -1.428 -16.934 1.00 69.25 87 ILE A CA 1
ATOM 657 C C . ILE A 1 87 ? 10.661 -0.568 -17.563 1.00 69.25 87 ILE A C 1
ATOM 659 O O . ILE A 1 87 ? 11.150 -0.915 -18.637 1.00 69.25 87 ILE A O 1
ATOM 663 N N . ALA A 1 88 ? 11.131 0.469 -16.868 1.00 65.75 88 ALA A N 1
ATOM 664 C CA . ALA A 1 88 ? 12.215 1.335 -17.324 1.00 65.75 88 ALA A CA 1
ATOM 665 C C . ALA A 1 88 ? 13.501 0.543 -17.620 1.00 65.75 88 ALA A C 1
ATOM 667 O O . ALA A 1 88 ? 14.092 0.695 -18.691 1.00 65.75 88 ALA A O 1
ATOM 668 N N . ARG A 1 89 ? 13.901 -0.376 -16.726 1.00 62.75 89 ARG A N 1
ATOM 669 C CA . ARG A 1 89 ? 15.048 -1.276 -16.951 1.00 62.75 89 ARG A CA 1
ATOM 670 C C . ARG A 1 89 ? 14.828 -2.220 -18.131 1.00 62.75 89 ARG A C 1
ATOM 672 O O . ARG A 1 89 ? 15.743 -2.434 -18.924 1.00 62.75 89 ARG A O 1
ATOM 679 N N . ARG A 1 90 ? 13.626 -2.780 -18.276 1.00 66.25 90 ARG A N 1
ATOM 680 C CA . ARG A 1 90 ? 13.283 -3.695 -19.372 1.00 66.25 90 ARG A CA 1
ATOM 681 C C . ARG A 1 90 ? 13.270 -2.987 -20.726 1.00 66.25 90 ARG A C 1
ATOM 683 O O . ARG A 1 90 ? 13.728 -3.572 -21.703 1.00 66.25 90 ARG A O 1
ATOM 690 N N . VAL A 1 91 ? 12.791 -1.745 -20.774 1.00 62.84 91 VAL A N 1
ATOM 691 C CA . VAL A 1 91 ? 12.849 -0.874 -21.956 1.00 62.84 91 VAL A CA 1
ATOM 692 C C . VAL A 1 91 ? 14.299 -0.496 -22.264 1.00 62.84 91 VAL A C 1
ATOM 694 O O . VAL A 1 91 ? 14.716 -0.623 -23.407 1.00 62.84 91 VAL A O 1
ATOM 697 N N . SER A 1 92 ? 15.099 -0.144 -21.253 1.00 56.31 92 SER A N 1
ATOM 698 C CA . SER A 1 92 ? 16.522 0.189 -21.416 1.00 56.31 92 SER A CA 1
ATOM 699 C C . SER A 1 92 ? 17.367 -0.976 -21.957 1.00 56.31 92 SER A C 1
ATOM 701 O O . SER A 1 92 ? 18.295 -0.745 -22.727 1.00 56.31 92 SER A O 1
ATOM 703 N N . ARG A 1 93 ? 17.033 -2.230 -21.617 1.00 57.50 93 ARG A N 1
ATOM 704 C CA . ARG A 1 93 ? 17.724 -3.430 -22.132 1.00 57.50 93 ARG A CA 1
ATOM 705 C C . ARG A 1 93 ? 17.252 -3.886 -23.518 1.00 57.50 93 ARG A C 1
AT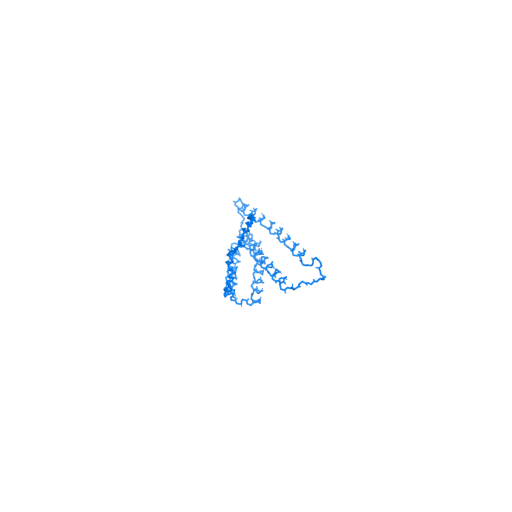OM 707 O O . ARG A 1 93 ? 17.863 -4.787 -24.090 1.00 57.50 93 ARG A O 1
ATOM 714 N N . LYS A 1 94 ? 16.174 -3.316 -24.069 1.00 47.31 94 LYS A N 1
ATOM 715 C CA . LYS A 1 94 ? 15.641 -3.694 -25.386 1.00 47.31 94 LYS A CA 1
ATOM 716 C C . LYS A 1 94 ? 16.100 -2.680 -26.440 1.00 47.31 94 LYS A C 1
ATOM 718 O O . LYS A 1 94 ? 15.661 -1.537 -26.426 1.00 47.31 94 LYS A O 1
ATOM 723 N N . ALA A 1 95 ? 16.961 -3.107 -27.368 1.00 43.25 95 ALA A N 1
ATOM 724 C CA . ALA A 1 95 ? 17.331 -2.310 -28.541 1.00 43.25 95 ALA A CA 1
ATOM 725 C C . ALA A 1 95 ? 16.082 -1.914 -29.360 1.00 43.25 95 ALA A C 1
ATOM 727 O O . ALA A 1 95 ? 15.117 -2.682 -29.442 1.00 43.25 95 ALA A O 1
ATOM 728 N N . ALA A 1 96 ? 16.100 -0.703 -29.929 1.00 45.19 96 ALA A N 1
ATOM 729 C CA . ALA A 1 96 ? 14.987 -0.108 -30.668 1.00 45.19 96 ALA A CA 1
ATOM 730 C C . ALA A 1 96 ? 14.547 -1.008 -31.836 1.00 45.19 96 ALA A C 1
ATOM 732 O O . ALA A 1 96 ? 15.316 -1.239 -32.763 1.00 45.19 96 ALA A O 1
ATOM 733 N N . ASN A 1 97 ? 13.306 -1.503 -31.793 1.00 47.78 97 ASN A N 1
ATOM 734 C CA . ASN A 1 97 ? 12.726 -2.320 -32.859 1.00 47.78 97 ASN A CA 1
ATOM 735 C C . ASN A 1 97 ? 11.457 -1.664 -33.422 1.00 47.78 97 ASN A C 1
ATOM 737 O O . ASN A 1 97 ? 10.500 -1.392 -32.696 1.00 47.78 97 ASN A O 1
ATOM 741 N N . ASP A 1 98 ? 11.439 -1.524 -34.745 1.00 50.09 98 ASP A N 1
ATOM 742 C CA . ASP A 1 98 ? 10.537 -0.706 -35.569 1.00 50.09 98 ASP A CA 1
ATOM 743 C C . ASP A 1 98 ? 9.135 -1.305 -35.837 1.00 50.09 98 ASP A C 1
ATOM 745 O O . ASP A 1 98 ? 8.508 -1.047 -36.861 1.00 50.09 98 ASP A O 1
ATOM 749 N N . ARG A 1 99 ? 8.616 -2.163 -34.944 1.00 50.25 99 ARG A N 1
ATOM 750 C CA . ARG A 1 99 ? 7.351 -2.903 -35.179 1.00 50.25 99 ARG A CA 1
ATOM 751 C C . ARG A 1 99 ? 6.166 -2.524 -34.290 1.00 50.25 99 ARG A C 1
ATOM 753 O O . AR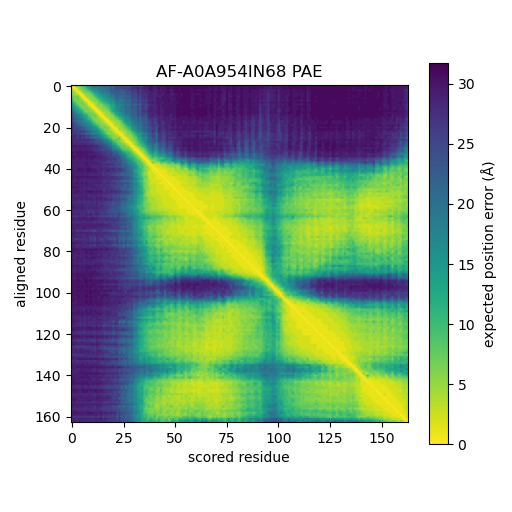G A 1 99 ? 5.073 -3.033 -34.508 1.00 50.25 99 ARG A O 1
ATOM 760 N N . TYR A 1 100 ? 6.343 -1.599 -33.347 1.00 50.38 100 TYR A N 1
ATOM 761 C CA . TYR A 1 100 ? 5.238 -1.021 -32.574 1.00 50.38 100 TYR A CA 1
ATOM 762 C C . TYR A 1 100 ? 5.444 0.484 -32.388 1.00 50.38 100 TYR A C 1
ATOM 764 O O . TYR A 1 100 ? 6.013 0.922 -31.392 1.00 50.38 100 TYR A O 1
ATOM 772 N N . THR A 1 101 ? 4.938 1.289 -33.318 1.00 52.25 101 THR A N 1
ATOM 773 C CA . THR A 1 101 ? 5.157 2.747 -33.385 1.00 52.25 101 THR A CA 1
ATOM 774 C C . THR A 1 101 ? 4.595 3.524 -32.176 1.00 52.25 101 THR A C 1
ATOM 776 O O . THR A 1 101 ? 4.973 4.667 -31.944 1.00 52.25 101 THR A O 1
ATOM 779 N N . PHE A 1 102 ? 3.739 2.895 -31.354 1.00 49.56 102 PHE A N 1
ATOM 780 C CA . PHE A 1 102 ? 3.248 3.416 -30.063 1.00 49.56 102 PHE A CA 1
ATOM 781 C C . PHE A 1 102 ? 3.368 2.408 -28.894 1.00 49.56 102 PHE A C 1
ATOM 783 O O . PHE A 1 102 ? 2.759 2.601 -27.837 1.00 49.56 102 PHE A O 1
ATOM 790 N N . GLY A 1 103 ? 4.109 1.310 -29.096 1.00 55.84 103 GLY A N 1
ATOM 791 C CA . GLY A 1 103 ? 4.125 0.121 -28.237 1.00 55.84 103 GLY A CA 1
ATOM 792 C C . GLY A 1 103 ? 4.607 0.372 -26.811 1.00 55.84 103 GLY A C 1
ATOM 793 O O . GLY A 1 103 ? 5.566 1.103 -26.591 1.00 55.84 103 GLY A O 1
ATOM 794 N N . TYR A 1 104 ? 3.931 -0.272 -25.854 1.00 58.06 104 TYR A N 1
ATOM 795 C CA . TYR A 1 104 ? 4.159 -0.263 -24.398 1.00 58.06 104 TYR A CA 1
ATOM 796 C C . TYR A 1 104 ? 4.043 1.094 -23.687 1.00 58.06 104 TYR A C 1
ATOM 798 O O . TYR A 1 104 ? 3.457 1.142 -22.614 1.00 58.06 104 TYR A O 1
ATOM 806 N N . ARG A 1 105 ? 4.461 2.205 -24.298 1.00 57.91 105 ARG A N 1
ATOM 807 C CA . ARG A 1 105 ? 4.471 3.536 -23.672 1.00 57.91 105 ARG A CA 1
ATOM 808 C C . ARG A 1 105 ? 3.072 4.110 -23.421 1.00 57.91 105 ARG A C 1
ATOM 810 O O . ARG A 1 105 ? 2.842 4.761 -22.409 1.00 57.91 105 ARG A O 1
ATOM 817 N N . ARG A 1 106 ? 2.108 3.838 -24.315 1.00 70.00 106 ARG A N 1
ATOM 818 C CA . ARG A 1 106 ? 0.693 4.197 -24.084 1.00 70.00 106 ARG A CA 1
ATOM 819 C C . ARG A 1 106 ? 0.056 3.338 -22.987 1.00 70.00 106 ARG A C 1
ATOM 821 O O . ARG A 1 106 ? -0.693 3.866 -22.179 1.00 70.00 106 ARG A O 1
ATOM 828 N N . ALA A 1 107 ? 0.366 2.041 -22.946 1.00 67.50 107 ALA A N 1
ATOM 829 C CA . ALA A 1 107 ? -0.141 1.132 -21.915 1.00 67.50 107 ALA A CA 1
ATOM 830 C C . ALA A 1 107 ? 0.446 1.453 -20.529 1.00 67.50 107 ALA A C 1
ATOM 832 O O . ALA A 1 107 ? -0.279 1.432 -19.543 1.00 67.50 107 ALA A O 1
ATOM 833 N N . GLU A 1 108 ? 1.727 1.818 -20.470 1.00 67.75 108 GLU A N 1
ATOM 834 C CA . GLU A 1 108 ? 2.404 2.307 -19.267 1.00 67.75 108 GLU A CA 1
ATOM 835 C C . GLU A 1 108 ? 1.760 3.593 -18.746 1.00 67.75 108 GLU A C 1
ATOM 837 O O . GLU A 1 108 ? 1.421 3.669 -17.570 1.00 67.75 108 GLU A O 1
ATOM 842 N N . LEU A 1 109 ? 1.506 4.571 -19.624 1.00 77.00 109 LEU A N 1
ATOM 843 C CA . LEU A 1 109 ? 0.838 5.813 -19.237 1.00 77.00 109 LEU A CA 1
ATOM 844 C C . LEU A 1 109 ? -0.592 5.567 -18.735 1.00 77.00 109 LEU A C 1
ATOM 846 O O . LEU A 1 109 ? -0.990 6.138 -17.725 1.00 77.00 109 LEU A O 1
ATOM 850 N N . ILE A 1 110 ? -1.358 4.702 -19.410 1.00 80.44 110 ILE A N 1
ATOM 851 C CA . ILE A 1 110 ? -2.707 4.320 -18.967 1.00 80.44 110 ILE A CA 1
ATOM 852 C C . ILE A 1 110 ? -2.640 3.636 -17.595 1.00 80.44 110 ILE A C 1
ATOM 854 O O . ILE A 1 110 ? -3.406 3.998 -16.708 1.00 80.44 110 ILE A O 1
ATOM 858 N N . GLY A 1 111 ? -1.699 2.709 -17.392 1.00 75.44 111 GLY A N 1
ATOM 859 C CA . GLY A 1 111 ? -1.471 2.062 -16.099 1.00 75.44 111 GLY A CA 1
ATOM 860 C C . GLY A 1 111 ? -1.093 3.058 -15.000 1.00 75.44 111 GLY A C 1
ATOM 861 O O . GLY A 1 111 ? -1.663 3.009 -13.915 1.00 75.44 111 GLY A O 1
ATOM 862 N N . ALA A 1 112 ? -0.208 4.011 -15.297 1.00 79.62 112 ALA A N 1
ATOM 863 C CA . ALA A 1 112 ? 0.199 5.059 -14.366 1.00 79.62 112 ALA A CA 1
ATOM 864 C C . ALA A 1 112 ? -0.962 5.994 -13.995 1.00 79.62 112 ALA A C 1
ATOM 866 O O . ALA A 1 112 ? -1.116 6.328 -12.824 1.00 79.62 112 ALA A O 1
ATOM 867 N N . ILE A 1 113 ? -1.808 6.381 -14.957 1.00 84.81 113 ILE A N 1
ATOM 868 C CA . ILE A 1 113 ? -3.000 7.203 -14.697 1.00 84.81 113 ILE A CA 1
ATOM 869 C C . ILE A 1 113 ? -4.024 6.424 -13.868 1.00 84.81 113 ILE A C 1
ATOM 871 O O . ILE A 1 113 ? -4.549 6.970 -12.903 1.00 84.81 113 ILE A O 1
ATOM 875 N N . ILE A 1 114 ? -4.294 5.156 -14.201 1.00 84.62 114 ILE A N 1
ATOM 876 C CA . ILE A 1 114 ? -5.192 4.298 -13.409 1.00 84.62 114 ILE A CA 1
ATOM 877 C C . ILE A 1 114 ? -4.672 4.185 -11.977 1.00 84.62 114 ILE A C 1
ATOM 879 O O . ILE A 1 114 ? -5.439 4.378 -11.036 1.00 84.62 114 ILE A O 1
ATOM 883 N N . ASN A 1 115 ? -3.374 3.927 -11.811 1.00 84.94 115 ASN A N 1
ATOM 884 C CA . ASN A 1 115 ? -2.742 3.843 -10.503 1.00 84.94 115 ASN A CA 1
ATOM 885 C C . ASN A 1 115 ? -2.853 5.164 -9.732 1.00 84.94 115 ASN A C 1
ATOM 887 O O . ASN A 1 115 ? -3.255 5.161 -8.574 1.00 84.94 115 ASN A O 1
ATOM 891 N N . LEU A 1 116 ? -2.562 6.293 -10.385 1.00 86.56 116 LEU A N 1
ATOM 892 C CA . LEU A 1 116 ? -2.668 7.628 -9.800 1.00 86.56 116 LEU A CA 1
ATOM 893 C C . LEU A 1 116 ? -4.095 7.933 -9.335 1.00 86.56 116 LEU A C 1
ATOM 895 O O . LEU A 1 116 ? -4.282 8.429 -8.228 1.00 86.56 116 LEU A O 1
ATOM 899 N N . VAL A 1 117 ? -5.101 7.634 -10.161 1.00 90.25 117 VAL A N 1
ATOM 900 C CA . VAL A 1 117 ? -6.512 7.845 -9.812 1.00 90.25 117 VAL A CA 1
ATOM 901 C C . VAL A 1 117 ? -6.920 6.932 -8.660 1.00 90.25 117 VAL A C 1
ATOM 903 O O . VAL A 1 117 ? -7.531 7.407 -7.706 1.00 90.25 117 VAL A O 1
ATOM 906 N N . LEU A 1 118 ? -6.554 5.649 -8.710 1.00 87.00 118 LEU A N 1
ATOM 907 C CA . LEU A 1 118 ? -6.852 4.689 -7.649 1.00 87.00 118 LEU A CA 1
ATOM 908 C C . LEU A 1 118 ? -6.250 5.140 -6.311 1.00 87.00 118 LEU A C 1
ATOM 910 O O . LEU A 1 118 ? -6.963 5.202 -5.312 1.00 87.00 118 LEU A O 1
ATOM 914 N N . LEU A 1 119 ? -4.972 5.529 -6.302 1.00 86.94 119 LEU A N 1
ATOM 915 C CA . LEU A 1 119 ? -4.297 6.041 -5.108 1.00 86.94 119 LEU A CA 1
ATOM 916 C C . LEU A 1 119 ? -4.864 7.372 -4.641 1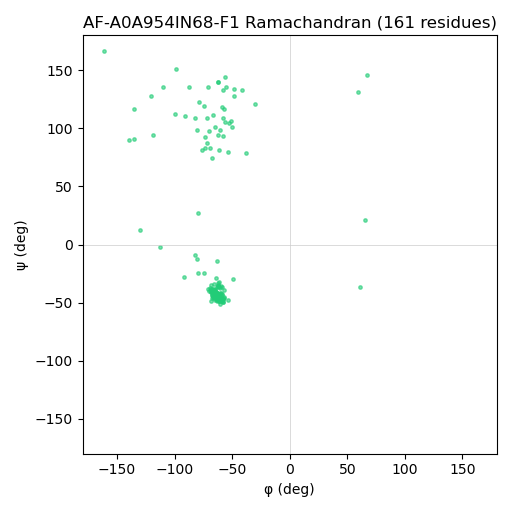.00 86.94 119 LEU A C 1
ATOM 918 O O . LEU A 1 119 ? -5.010 7.573 -3.441 1.00 86.94 119 LEU A O 1
ATOM 922 N N . GLY A 1 120 ? -5.209 8.265 -5.567 1.00 90.12 120 GLY A N 1
ATOM 923 C CA . GLY A 1 120 ? -5.842 9.537 -5.240 1.00 90.12 120 GLY A CA 1
ATOM 924 C C . GLY A 1 120 ? -7.176 9.331 -4.525 1.00 90.12 120 GLY A C 1
ATOM 925 O O . GLY A 1 120 ? -7.417 9.938 -3.484 1.00 90.12 120 GLY A O 1
ATOM 926 N N . VAL A 1 121 ? -8.015 8.424 -5.034 1.00 92.38 121 VAL A N 1
ATOM 927 C CA . VAL A 1 121 ? -9.306 8.080 -4.421 1.00 92.38 121 VAL A CA 1
ATOM 928 C C . VAL A 1 121 ? -9.111 7.417 -3.058 1.00 92.38 121 VAL A C 1
ATOM 930 O O . VAL A 1 121 ? -9.743 7.836 -2.090 1.00 92.38 121 VAL A O 1
ATOM 933 N N . ILE A 1 122 ? -8.224 6.421 -2.963 1.00 87.50 122 ILE A N 1
ATOM 934 C CA . ILE A 1 122 ? -7.920 5.732 -1.701 1.00 87.50 122 ILE A CA 1
ATOM 935 C C . ILE A 1 122 ? -7.374 6.734 -0.677 1.00 87.50 122 ILE A C 1
ATOM 937 O O . ILE A 1 122 ? -7.916 6.838 0.417 1.00 87.50 122 ILE A O 1
ATOM 941 N N . GLY A 1 123 ? -6.372 7.536 -1.031 1.00 89.25 123 GLY A N 1
ATOM 942 C CA . GLY A 1 123 ? -5.777 8.535 -0.143 1.00 89.25 123 GLY A CA 1
ATOM 943 C C . GLY A 1 123 ? -6.792 9.564 0.354 1.00 89.25 123 GLY A C 1
ATOM 944 O O . GLY A 1 123 ? -6.843 9.849 1.551 1.00 89.25 123 GLY A O 1
ATOM 945 N N . LEU A 1 124 ? -7.659 10.067 -0.530 1.00 93.62 124 LEU A N 1
ATOM 946 C CA . LEU A 1 124 ? -8.719 10.996 -0.140 1.00 93.62 124 LEU A CA 1
ATOM 947 C C . LEU A 1 124 ? -9.726 10.337 0.815 1.00 93.62 124 LEU A C 1
ATOM 949 O O . LEU A 1 124 ? -10.125 10.949 1.807 1.00 93.62 124 LEU A O 1
ATOM 953 N N . TYR A 1 125 ? -10.087 9.075 0.560 1.00 90.62 125 TYR A N 1
ATOM 954 C CA . TYR A 1 125 ? -10.915 8.284 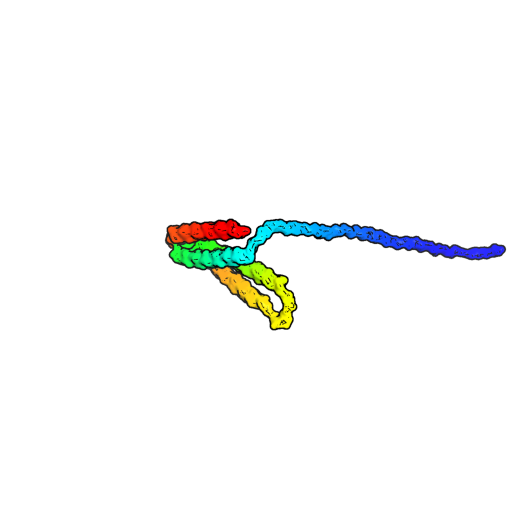1.467 1.00 90.62 125 TYR A CA 1
ATOM 955 C C . TYR A 1 125 ? -10.249 8.095 2.835 1.00 90.62 125 TYR A C 1
ATOM 957 O O . TYR A 1 125 ? -10.920 8.271 3.847 1.00 90.62 125 TYR A O 1
ATOM 965 N N . LEU A 1 126 ? -8.948 7.794 2.900 1.00 89.81 126 LEU A N 1
ATOM 966 C CA . LEU A 1 126 ? -8.235 7.638 4.171 1.00 89.81 126 LEU A CA 1
ATOM 967 C C . LEU A 1 126 ? -8.192 8.934 4.980 1.00 89.81 126 LEU A C 1
ATOM 969 O O . LEU A 1 126 ? -8.404 8.891 6.190 1.00 89.81 126 LEU A O 1
ATOM 973 N N . VAL A 1 127 ? -7.957 10.080 4.332 1.00 91.38 127 VAL A N 1
ATOM 974 C CA . VAL A 1 127 ? -8.000 11.392 4.997 1.00 91.38 127 VAL A CA 1
ATOM 975 C C . VAL A 1 127 ? -9.395 11.646 5.562 1.00 91.38 127 VAL A C 1
ATOM 977 O O . VAL A 1 127 ? -9.532 11.973 6.741 1.00 91.38 127 VAL A O 1
ATOM 980 N N . TYR A 1 128 ? -10.436 11.433 4.753 1.00 93.00 128 TYR A N 1
ATOM 981 C CA . TYR A 1 128 ? -11.821 11.558 5.199 1.00 93.00 128 TYR A CA 1
ATOM 982 C C . TYR A 1 128 ? -12.133 10.619 6.373 1.00 93.00 128 TYR A C 1
ATOM 984 O O . TYR A 1 128 ? -12.650 11.065 7.396 1.00 93.00 128 TYR A O 1
ATOM 992 N N . ALA A 1 129 ? -11.786 9.337 6.257 1.00 87.75 129 ALA A N 1
ATOM 993 C CA . ALA A 1 129 ? -12.052 8.322 7.269 1.00 87.75 129 ALA A CA 1
ATOM 994 C C . ALA A 1 129 ? -11.276 8.592 8.566 1.00 87.75 129 ALA A C 1
ATOM 996 O O . ALA A 1 129 ? -11.826 8.418 9.652 1.00 87.75 129 ALA A O 1
ATOM 997 N N . GLY A 1 130 ? -10.028 9.055 8.465 1.00 86.75 130 GLY A N 1
ATOM 998 C CA . GLY A 1 130 ? -9.202 9.453 9.602 1.00 86.75 130 GLY A CA 1
ATOM 999 C C . GLY A 1 130 ? -9.795 10.645 10.349 1.00 86.75 130 GLY A C 1
ATOM 1000 O O . GLY A 1 130 ? -9.977 10.570 11.562 1.00 86.75 130 GLY A O 1
ATOM 1001 N N . ILE A 1 131 ? -10.180 11.706 9.629 1.00 90.31 131 ILE A N 1
ATOM 1002 C CA . ILE A 1 131 ? -10.844 12.882 10.215 1.00 90.31 131 ILE A CA 1
ATOM 1003 C C . ILE A 1 131 ? -12.188 12.487 10.833 1.00 90.31 131 ILE A C 1
ATOM 1005 O O . ILE A 1 131 ? -12.472 12.850 11.970 1.00 90.31 131 ILE A O 1
ATOM 1009 N N . SER A 1 132 ? -13.001 11.706 10.119 1.00 87.56 132 SER A N 1
ATOM 1010 C CA . SER A 1 132 ? -14.287 11.216 10.621 1.00 87.56 132 SER A CA 1
ATOM 1011 C C . SER A 1 132 ? -14.121 10.433 11.926 1.00 87.56 132 SER A C 1
ATOM 1013 O O . SER A 1 132 ? -14.904 10.646 12.850 1.00 87.56 132 SER A O 1
ATOM 1015 N N . ARG A 1 133 ? -13.060 9.624 12.059 1.00 85.31 133 ARG A N 1
ATOM 1016 C CA . ARG A 1 133 ? -12.761 8.856 13.278 1.00 85.31 133 ARG A CA 1
ATOM 1017 C C . ARG A 1 133 ? -12.522 9.728 14.512 1.00 85.31 133 ARG A C 1
ATOM 1019 O O . ARG A 1 133 ? -12.851 9.294 15.612 1.00 85.31 133 ARG A O 1
ATOM 1026 N N . PHE A 1 134 ? -11.963 10.932 14.348 1.00 85.75 134 PHE A N 1
ATOM 1027 C CA . PHE A 1 134 ? -11.762 11.870 15.462 1.00 85.75 134 PHE A CA 1
ATOM 1028 C C . PHE A 1 134 ? -13.086 12.367 16.044 1.00 85.75 134 PHE A C 1
ATOM 1030 O O . PHE A 1 134 ? -13.179 12.591 17.247 1.00 85.75 134 PHE A O 1
ATOM 1037 N N . PHE A 1 135 ? -14.107 12.531 15.201 1.00 88.38 135 PHE A N 1
ATOM 1038 C CA . PHE A 1 135 ? -15.430 12.993 15.624 1.00 88.38 135 PHE A CA 1
ATOM 1039 C C . PHE A 1 135 ? -16.378 11.838 15.969 1.00 88.38 135 PHE A C 1
ATOM 1041 O O . PHE A 1 135 ? -17.277 12.006 16.790 1.00 88.38 135 PHE A O 1
ATOM 1048 N N . GLN A 1 136 ? -16.187 10.671 15.351 1.00 83.62 136 GLN A N 1
ATOM 1049 C CA . GLN A 1 136 ? -16.981 9.462 15.553 1.00 83.62 136 GLN A CA 1
ATOM 1050 C C . GLN A 1 136 ? -16.051 8.249 15.689 1.00 83.62 136 GLN A C 1
ATOM 1052 O O . GLN A 1 136 ? -15.693 7.623 14.685 1.00 83.62 136 GLN A O 1
ATOM 1057 N N . PRO A 1 137 ? -15.638 7.899 16.919 1.00 78.12 137 PRO A N 1
ATOM 1058 C CA . PRO A 1 137 ? -14.793 6.740 17.134 1.00 78.12 137 PRO A CA 1
ATOM 1059 C C . PRO A 1 137 ? -15.580 5.476 16.788 1.00 78.12 137 PRO A C 1
ATOM 1061 O O . PRO A 1 137 ? -16.537 5.110 17.462 1.00 78.12 137 PRO A O 1
ATOM 1064 N N . VAL A 1 138 ? -15.179 4.815 15.707 1.00 76.50 138 VAL A N 1
ATOM 1065 C CA . VAL A 1 138 ? -15.712 3.504 15.327 1.00 76.50 138 VAL A CA 1
ATOM 1066 C C . VAL A 1 138 ? -14.885 2.429 16.030 1.00 76.50 138 VAL A C 1
ATOM 1068 O O . VAL A 1 138 ? -13.650 2.510 16.038 1.00 76.50 138 VAL A O 1
ATOM 1071 N N . GLU A 1 139 ? -15.553 1.424 16.595 1.00 77.44 139 GLU A N 1
ATOM 1072 C CA . GLU A 1 139 ? -14.898 0.286 17.244 1.00 77.44 139 GLU A CA 1
ATOM 1073 C C . GLU A 1 139 ? -13.960 -0.434 16.266 1.00 77.44 139 GLU A C 1
ATOM 1075 O O . GLU A 1 139 ? -14.297 -0.678 15.107 1.00 77.44 139 GLU A O 1
ATOM 1080 N N . ILE A 1 140 ? -12.741 -0.721 16.724 1.00 84.19 140 ILE A N 1
ATOM 1081 C CA . ILE A 1 140 ? -11.714 -1.419 15.946 1.00 84.19 140 ILE A CA 1
ATOM 1082 C C . ILE A 1 140 ? -11.542 -2.797 16.565 1.00 84.19 140 ILE A C 1
ATOM 1084 O O . ILE A 1 140 ? -11.389 -2.918 17.783 1.00 84.19 140 ILE A O 1
ATOM 1088 N N . ILE A 1 141 ? -11.476 -3.835 15.732 1.00 87.31 141 ILE A N 1
ATOM 1089 C CA . ILE A 1 141 ? -11.091 -5.173 16.191 1.00 87.31 141 ILE A CA 1
ATOM 1090 C C . ILE A 1 141 ? -9.581 -5.168 16.462 1.00 87.31 141 ILE A C 1
ATOM 1092 O O . ILE A 1 141 ? -8.771 -5.542 15.611 1.00 87.31 141 ILE A O 1
ATOM 1096 N N . GLY A 1 142 ? -9.201 -4.694 17.651 1.00 84.62 142 GLY A N 1
ATOM 1097 C CA . GLY A 1 142 ? -7.811 -4.404 18.011 1.00 84.62 142 GLY A CA 1
ATOM 1098 C C . GLY A 1 142 ? -6.882 -5.612 17.907 1.00 84.62 142 GLY A C 1
ATOM 1099 O O . GLY A 1 142 ? -5.752 -5.467 17.457 1.00 84.62 142 GLY A O 1
ATOM 1100 N N . TRP A 1 143 ? -7.359 -6.815 18.241 1.00 88.69 143 TRP A N 1
ATOM 1101 C CA . TRP A 1 143 ? -6.545 -8.033 18.143 1.00 88.69 143 TRP A CA 1
ATOM 1102 C C . TRP A 1 143 ? -6.231 -8.409 16.688 1.00 88.69 143 TRP A C 1
ATOM 1104 O O . TRP A 1 143 ? -5.096 -8.770 16.385 1.00 88.69 143 TRP A O 1
ATOM 1114 N N . LEU A 1 144 ? -7.208 -8.284 15.779 1.00 86.69 144 LEU A N 1
ATOM 1115 C CA . LEU A 1 144 ? -7.025 -8.565 14.353 1.00 86.69 144 LEU A CA 1
ATOM 1116 C C . LEU A 1 144 ? -6.090 -7.524 13.738 1.00 86.69 144 LEU A C 1
ATOM 1118 O O . LEU A 1 144 ? -5.203 -7.866 12.959 1.00 86.69 144 LEU A O 1
ATOM 1122 N N . MET A 1 145 ? -6.259 -6.262 14.145 1.00 88.88 145 MET A N 1
ATOM 1123 C CA . MET A 1 145 ? -5.387 -5.170 13.736 1.00 88.88 145 MET A CA 1
ATOM 1124 C C . MET A 1 145 ? -3.941 -5.391 14.193 1.00 88.88 145 MET A C 1
ATOM 1126 O O . MET A 1 145 ? -3.029 -5.313 13.375 1.00 88.88 145 MET A O 1
ATOM 1130 N N . ALA A 1 146 ? -3.737 -5.739 15.465 1.00 88.25 146 ALA A N 1
ATOM 1131 C CA . ALA A 1 146 ? -2.419 -6.007 16.028 1.00 88.25 146 ALA A CA 1
ATOM 1132 C C . ALA A 1 146 ? -1.744 -7.230 15.388 1.00 88.25 146 ALA A C 1
ATOM 1134 O O . ALA A 1 146 ? -0.558 -7.172 15.074 1.00 88.25 146 ALA A O 1
ATOM 1135 N N . ALA A 1 147 ? -2.486 -8.317 15.149 1.00 89.31 147 ALA A N 1
ATOM 1136 C CA . ALA A 1 147 ? -1.953 -9.510 14.495 1.00 89.31 147 ALA A CA 1
ATOM 1137 C C . ALA A 1 147 ? -1.527 -9.226 13.046 1.00 89.31 147 ALA A C 1
ATOM 1139 O O . ALA A 1 147 ? -0.435 -9.619 12.637 1.00 89.31 147 ALA A O 1
ATOM 1140 N N . ALA A 1 148 ? -2.358 -8.508 12.284 1.00 88.25 148 ALA A N 1
ATOM 1141 C CA . ALA A 1 148 ? -2.045 -8.139 10.907 1.00 88.25 148 ALA A CA 1
ATOM 1142 C C . ALA A 1 148 ? -0.857 -7.167 10.822 1.00 88.25 148 ALA A C 1
ATOM 1144 O O . ALA A 1 148 ? 0.033 -7.371 10.000 1.00 88.25 148 ALA A O 1
ATOM 1145 N N . ALA A 1 149 ? -0.803 -6.157 11.696 1.00 87.88 149 ALA A N 1
ATOM 1146 C CA . ALA A 1 149 ? 0.324 -5.226 11.768 1.00 87.88 149 ALA A CA 1
ATOM 1147 C C . ALA A 1 149 ? 1.622 -5.932 12.198 1.00 87.88 149 ALA A C 1
ATOM 1149 O O . ALA A 1 149 ? 2.675 -5.707 11.611 1.00 87.88 149 ALA A O 1
ATOM 1150 N N . GLY A 1 150 ? 1.551 -6.838 13.178 1.00 90.88 150 GLY A N 1
ATOM 1151 C CA . GLY A 1 150 ? 2.700 -7.635 13.609 1.00 90.88 150 GLY A CA 1
ATOM 1152 C C . GLY A 1 150 ? 3.237 -8.539 12.499 1.00 90.88 150 GLY A C 1
ATOM 1153 O O . GLY A 1 150 ? 4.446 -8.599 12.287 1.00 90.88 150 GLY A O 1
ATOM 1154 N N . LEU A 1 151 ? 2.347 -9.198 11.748 1.00 88.25 151 LEU A N 1
ATOM 1155 C CA . LEU A 1 151 ? 2.737 -9.996 10.586 1.00 88.25 151 LEU A CA 1
ATOM 1156 C C . LEU A 1 151 ? 3.407 -9.134 9.510 1.00 88.25 151 LEU A C 1
ATOM 1158 O O . LEU A 1 151 ? 4.421 -9.553 8.959 1.00 88.25 151 LEU A O 1
ATOM 1162 N N . ALA A 1 152 ? 2.870 -7.942 9.242 1.00 86.81 152 ALA A N 1
ATOM 1163 C CA . ALA A 1 152 ? 3.441 -7.023 8.266 1.00 86.81 152 ALA A CA 1
ATOM 1164 C C . ALA A 1 152 ? 4.870 -6.618 8.627 1.00 86.81 152 ALA A C 1
ATOM 1166 O O . ALA A 1 152 ? 5.771 -6.810 7.820 1.00 86.81 152 ALA A O 1
ATOM 1167 N N . ILE A 1 153 ? 5.104 -6.221 9.881 1.00 88.94 153 ILE A N 1
ATOM 1168 C CA . ILE A 1 153 ? 6.449 -5.894 10.373 1.00 88.94 153 ILE A CA 1
ATOM 1169 C C . ILE A 1 153 ? 7.414 -7.073 10.185 1.00 88.94 153 ILE A C 1
ATOM 1171 O O . ILE A 1 153 ? 8.541 -6.881 9.735 1.00 88.94 153 ILE A O 1
ATOM 1175 N N . ILE A 1 154 ? 6.994 -8.299 10.517 1.00 88.88 154 ILE A N 1
ATOM 1176 C CA . ILE A 1 154 ? 7.845 -9.490 10.365 1.00 88.88 154 ILE A CA 1
ATOM 1177 C C . ILE A 1 154 ? 8.223 -9.701 8.898 1.00 88.88 154 ILE A C 1
ATOM 1179 O O . ILE A 1 154 ? 9.390 -9.956 8.596 1.00 88.88 154 ILE A O 1
ATOM 1183 N N . VAL A 1 155 ? 7.245 -9.608 7.996 1.00 83.94 155 VAL A N 1
ATOM 1184 C CA . VAL A 1 155 ? 7.463 -9.807 6.562 1.00 83.94 155 VAL A CA 1
ATOM 1185 C C . VAL A 1 155 ? 8.338 -8.696 5.991 1.00 83.94 155 VAL A C 1
ATOM 1187 O O . VAL A 1 155 ? 9.306 -9.010 5.307 1.00 83.94 155 VAL A O 1
ATOM 1190 N N . ASP A 1 156 ? 8.081 -7.432 6.319 1.00 84.81 156 ASP A N 1
ATOM 1191 C CA . ASP A 1 156 ? 8.863 -6.299 5.817 1.00 84.81 156 ASP A CA 1
ATOM 1192 C C . ASP A 1 156 ? 10.318 -6.363 6.283 1.00 84.81 156 ASP A C 1
ATOM 1194 O O . ASP A 1 156 ? 11.237 -6.177 5.485 1.00 84.81 156 ASP A O 1
ATOM 1198 N N . VAL A 1 157 ? 10.555 -6.719 7.549 1.00 85.81 157 VAL A N 1
ATOM 1199 C CA . VAL A 1 157 ? 11.911 -6.930 8.072 1.00 85.81 157 VAL A CA 1
ATOM 1200 C C . VAL A 1 157 ? 12.585 -8.119 7.389 1.00 85.81 157 VAL A C 1
ATOM 1202 O O . VAL A 1 157 ? 13.749 -8.021 7.004 1.00 85.81 157 VAL A O 1
ATOM 1205 N N . ALA A 1 158 ? 11.879 -9.238 7.200 1.00 83.06 158 ALA A N 1
ATOM 1206 C CA . ALA A 1 158 ? 12.430 -10.396 6.500 1.00 83.06 158 ALA A CA 1
ATOM 1207 C C . ALA A 1 158 ? 12.798 -10.051 5.049 1.00 83.06 158 ALA A C 1
ATOM 1209 O O . ALA A 1 158 ? 13.881 -10.409 4.586 1.00 83.06 158 ALA A O 1
ATOM 1210 N N . THR A 1 159 ? 11.937 -9.309 4.354 1.00 77.31 159 THR A N 1
ATOM 1211 C CA . THR A 1 159 ? 12.190 -8.809 3.004 1.00 77.31 159 THR A CA 1
ATOM 1212 C C . THR A 1 159 ? 13.398 -7.872 2.984 1.00 77.31 159 THR A C 1
ATOM 1214 O O . THR A 1 159 ? 14.281 -8.045 2.147 1.00 77.31 159 THR A O 1
ATOM 1217 N N . ALA A 1 160 ? 13.495 -6.939 3.933 1.00 78.81 160 ALA A N 1
ATOM 1218 C CA . ALA A 1 160 ? 14.623 -6.018 4.047 1.00 78.81 160 ALA A CA 1
ATOM 1219 C C . ALA A 1 160 ? 15.958 -6.734 4.317 1.00 78.81 160 ALA A C 1
ATOM 1221 O O . ALA A 1 160 ? 16.983 -6.312 3.796 1.00 78.81 160 ALA A O 1
ATOM 1222 N N . LEU A 1 161 ? 15.957 -7.824 5.093 1.00 79.12 161 LEU A N 1
ATOM 1223 C CA . LEU A 1 161 ? 17.149 -8.646 5.345 1.00 79.12 161 LEU A CA 1
ATOM 1224 C C . LEU A 1 161 ? 17.550 -9.523 4.146 1.00 79.12 161 LEU A C 1
ATOM 1226 O O . LEU A 1 161 ? 18.706 -9.942 4.048 1.00 79.12 161 LEU A O 1
ATOM 1230 N N . LEU A 1 162 ? 16.597 -9.851 3.269 1.00 69.06 162 LEU A N 1
ATOM 1231 C CA . LEU A 1 162 ? 16.832 -10.641 2.058 1.00 69.06 162 LEU A CA 1
ATOM 1232 C C . LEU A 1 162 ? 17.435 -9.818 0.908 1.00 69.06 162 LEU A C 1
ATOM 1234 O O . LEU A 1 162 ? 18.081 -10.413 0.036 1.00 69.06 162 LEU A O 1
ATOM 1238 N N . LEU A 1 163 ? 17.218 -8.497 0.901 1.00 63.62 163 LEU A N 1
ATOM 1239 C CA . LEU A 1 163 ? 17.910 -7.540 0.029 1.00 63.62 163 LEU A CA 1
ATOM 1240 C C . LEU A 1 163 ? 19.332 -7.204 0.547 1.00 63.62 163 LEU A C 1
ATOM 1242 O O . LEU A 1 163 ? 20.197 -6.929 -0.309 1.00 63.62 163 LEU A O 1
#

Sequence (163 aa):
MPTHDSEHAHHHPAREDNNLHLGHSHAPTRGGDVRDISDARLLWSVLLNQVLTVGQVVAGFLSGSVALLSDAAHNFNDANALLIAYIARRVSRKAANDRYTFGYRRAELIGAIINLVLLGVIGLYLVYAGISRFFQPVEIIGWLMAAAAGLAIIVDVATALLL

pLDDT: mean 72.52, std 15.9, range [41.78, 93.62]

Radius of gyration: 31.77 Å; Cα contacts (8 Å, |Δi|>4): 74; chains: 1; bounding box: 89×74×75 Å

Solvent-accessible surface area (backbone atoms only — not comparable to full-atom values): 9849 Å² total; per-residue (Å²): 139,85,81,90,82,91,82,89,79,86,80,78,78,78,84,82,78,82,72,82,74,74,75,81,73,76,68,78,72,74,74,69,84,67,70,85,63,48,71,67,56,55,51,50,44,53,51,50,53,50,54,49,26,54,52,30,41,53,47,12,64,75,17,59,33,66,66,39,39,48,52,20,52,50,52,48,51,54,52,48,54,50,50,52,52,48,50,52,52,56,53,73,72,48,78,94,66,99,83,49,100,65,60,66,60,58,58,49,50,51,50,50,51,53,49,50,52,53,49,50,54,51,51,54,48,49,53,51,53,54,56,48,36,76,81,49,79,70,83,55,45,57,70,60,44,49,53,51,51,52,51,47,53,53,50,52,51,51,46,59,71,72,99

Foldseek 3Di:
DDDDDDDDDDDDDDDDPPPPPPPPPPDPPPPPCPPCLDPVLVVVLLVLLLVLLVVLCVLCVVQVPLVSLVVSLVSVVVSVVVVVVVVVVVVVPDDDDDDCPCPPVVVNVVVVVVNVVVSVVSVVVSVVSVVVCVVPPDGGPVVSVVVSVVVSVVSVVVSVVSD

Secondary structure (DSSP, 8-state):
-----------PPPP-----------------------HHHHHHHHHHHHHHHHHHHHHHHHHT-HHHHHHHHHHHHHHHHHHHHHHHHHHHTS---TT-TTTTHHHHHHHHHHHHHHHHHHHHHHHHHHHHHHHS-----HHHHHHHHHHHHHHHHHHHHH-

Mean predicted aligned error: 15.24 Å